Protein AF-A0A353PWU1-F1 (afdb_monomer_lite)

Foldseek 3Di:
DPPPDDDDDWDFDPPADDWDQPDVPRPDTDQDFPDPDDDDADPPGDDDTDRRTD

pLDDT: mean 92.58, std 10.29, range [49.09, 98.38]

Sequence (54 aa):
MLKNKLRILYKKNPHLNIPEYQTQGAAGADISAFLEDAITILPGDFQAIPTGLF

Structure (mmCIF, N/CA/C/O backbone):
data_AF-A0A353PWU1-F1
#
_entry.id   AF-A0A353PWU1-F1
#
loop_
_atom_site.group_PDB
_atom_site.id
_atom_site.type_symbol
_atom_site.label_atom_id
_atom_site.label_alt_id
_atom_site.label_comp_id
_atom_site.label_asym_id
_atom_site.label_entity_id
_atom_site.label_seq_id
_atom_site.pdbx_PDB_ins_code
_atom_site.Cartn_x
_atom_site.Cartn_y
_atom_site.Cartn_z
_atom_site.occupancy
_atom_site.B_iso_or_equiv
_atom_site.auth_seq_id
_atom_site.auth_comp_id
_atom_site.auth_asym_id
_atom_site.auth_atom_id
_atom_site.pdbx_PDB_model_num
ATOM 1 N N . MET A 1 1 ? -20.661 -1.438 27.363 1.00 49.12 1 MET A N 1
ATOM 2 C CA . MET A 1 1 ? -19.530 -1.821 26.491 1.00 49.12 1 MET A CA 1
ATOM 3 C C . MET A 1 1 ? -18.354 -0.924 26.853 1.00 49.12 1 MET A C 1
ATOM 5 O O . MET A 1 1 ? -18.449 0.276 26.614 1.00 49.12 1 MET A O 1
ATOM 9 N N . LEU A 1 2 ? -17.328 -1.439 27.541 1.00 49.09 2 LEU A N 1
ATOM 10 C CA . LEU A 1 2 ? -16.157 -0.628 27.898 1.00 49.09 2 LEU A CA 1
ATOM 11 C C . LEU A 1 2 ? -15.475 -0.157 26.608 1.00 49.09 2 LEU A C 1
ATOM 13 O O . LEU A 1 2 ? -14.902 -0.957 25.873 1.00 49.09 2 LEU A O 1
ATOM 17 N N . LYS A 1 3 ? -15.576 1.141 26.308 1.00 62.47 3 LYS A N 1
ATOM 18 C CA . LYS A 1 3 ? -14.793 1.768 25.242 1.00 62.47 3 LYS A CA 1
ATOM 19 C C . LYS A 1 3 ? -13.379 1.965 25.776 1.00 62.47 3 LYS A C 1
ATOM 21 O O . LYS A 1 3 ? -13.072 3.010 26.343 1.00 62.47 3 LYS A O 1
ATOM 26 N N . ASN A 1 4 ? -12.531 0.953 25.629 1.00 77.62 4 ASN A N 1
ATOM 27 C CA . ASN A 1 4 ? -11.105 1.128 25.870 1.00 77.62 4 ASN A CA 1
ATOM 28 C C . ASN A 1 4 ? -10.588 2.171 24.874 1.00 77.62 4 ASN A C 1
ATOM 30 O O . ASN A 1 4 ? -10.715 2.010 23.660 1.00 77.62 4 ASN A O 1
ATOM 34 N N . LYS A 1 5 ? -10.071 3.286 25.391 1.00 83.00 5 LYS A N 1
ATOM 35 C CA . LYS A 1 5 ? -9.567 4.385 24.571 1.00 83.00 5 LYS A CA 1
ATOM 36 C C . LYS A 1 5 ? -8.180 4.004 24.058 1.00 83.00 5 LYS A C 1
ATOM 38 O O . LYS A 1 5 ? -7.202 4.115 24.790 1.00 83.00 5 LYS A O 1
ATOM 43 N N . LEU A 1 6 ? -8.103 3.546 22.812 1.00 86.12 6 LEU A N 1
ATOM 44 C CA . LEU A 1 6 ? -6.840 3.279 22.128 1.00 86.12 6 LEU A CA 1
ATOM 45 C C . LEU A 1 6 ? -6.384 4.543 21.390 1.00 86.12 6 LEU A C 1
ATOM 47 O O . LEU A 1 6 ? -7.157 5.141 20.643 1.00 86.12 6 LEU A O 1
ATOM 51 N N . ARG A 1 7 ? -5.130 4.955 21.598 1.00 90.50 7 ARG A N 1
ATOM 52 C CA . ARG A 1 7 ? -4.490 6.036 20.840 1.00 90.50 7 ARG A CA 1
ATOM 53 C C . ARG A 1 7 ? -3.314 5.448 20.075 1.00 90.50 7 ARG A C 1
ATOM 55 O O . ARG A 1 7 ? -2.367 4.977 20.693 1.00 90.50 7 ARG A O 1
ATOM 62 N N . ILE A 1 8 ? -3.381 5.507 18.751 1.00 88.19 8 ILE A N 1
ATOM 63 C CA . ILE A 1 8 ? -2.282 5.117 17.868 1.00 88.19 8 ILE A CA 1
ATOM 64 C C . ILE A 1 8 ? -1.560 6.393 17.436 1.00 88.19 8 ILE A C 1
ATOM 66 O O . ILE A 1 8 ? -2.200 7.368 17.039 1.00 88.19 8 ILE A O 1
ATOM 70 N N . LEU A 1 9 ? -0.237 6.398 17.569 1.00 93.25 9 LEU A N 1
ATOM 71 C CA . LEU A 1 9 ? 0.635 7.461 17.078 1.00 93.25 9 LEU A CA 1
ATOM 72 C C . LEU A 1 9 ? 1.372 6.937 15.851 1.00 93.25 9 LEU A C 1
ATOM 74 O O . LEU A 1 9 ? 1.868 5.816 15.870 1.00 93.25 9 LEU A O 1
ATOM 78 N N . TYR A 1 10 ? 1.446 7.750 14.807 1.00 93.19 10 TYR A N 1
ATOM 79 C CA . TYR A 1 10 ? 2.159 7.426 13.578 1.00 93.19 10 TYR A CA 1
ATOM 80 C C . TYR A 1 10 ? 2.798 8.692 13.009 1.00 93.19 10 TYR A C 1
ATOM 82 O O . TYR A 1 10 ? 2.353 9.810 13.300 1.00 93.19 10 TYR A O 1
ATOM 90 N N . LYS A 1 11 ? 3.825 8.518 12.177 1.00 96.25 11 LYS A N 1
ATOM 91 C CA . LYS A 1 11 ? 4.415 9.588 11.377 1.00 96.25 11 LYS A CA 1
ATOM 92 C C . LYS A 1 11 ? 4.106 9.325 9.905 1.00 96.25 11 LYS A C 1
ATOM 94 O O . LYS A 1 11 ? 4.102 8.188 9.446 1.00 96.25 11 LYS A O 1
ATOM 99 N N . LYS A 1 12 ? 3.791 10.388 9.169 1.00 96.31 12 LYS A N 1
ATOM 100 C CA . LYS A 1 12 ? 3.437 10.301 7.751 1.00 96.31 12 LYS A CA 1
ATOM 101 C C . LYS A 1 12 ? 3.962 11.486 6.963 1.00 96.31 12 LYS A C 1
ATOM 103 O O . LYS A 1 12 ? 4.223 12.548 7.533 1.00 96.31 12 LYS A O 1
ATOM 108 N N . ASN A 1 13 ? 4.020 11.328 5.648 1.00 97.12 13 ASN A N 1
ATOM 109 C CA . ASN A 1 13 ? 4.092 12.457 4.737 1.00 97.12 13 ASN A CA 1
ATOM 110 C C . ASN A 1 13 ? 2.795 13.303 4.853 1.00 97.12 13 ASN A C 1
ATOM 112 O O . ASN A 1 13 ? 1.696 12.735 4.933 1.00 97.12 13 ASN A O 1
ATOM 116 N N . PRO A 1 14 ? 2.869 14.648 4.872 1.00 95.12 14 PRO A N 1
ATOM 117 C CA . PRO A 1 14 ? 1.690 15.514 4.950 1.00 95.12 14 PRO A CA 1
ATOM 118 C C . PRO A 1 14 ? 0.618 15.218 3.897 1.00 95.12 14 PRO A C 1
ATOM 120 O O . PRO A 1 14 ? -0.565 15.251 4.235 1.00 95.12 14 PRO A O 1
ATOM 123 N N . HIS A 1 15 ? 1.020 14.832 2.685 1.00 94.38 15 HIS A N 1
ATOM 124 C CA . HIS A 1 15 ? 0.115 14.556 1.565 1.00 94.38 15 HIS A CA 1
ATOM 125 C C . HIS A 1 15 ? -0.353 13.096 1.488 1.00 94.38 15 HIS A C 1
ATOM 127 O O . HIS A 1 15 ? -1.121 12.747 0.599 1.00 94.38 15 HIS A O 1
ATOM 133 N N . LEU A 1 16 ? 0.085 12.231 2.411 1.00 94.19 16 LEU A N 1
ATOM 134 C CA . LEU A 1 16 ? -0.394 10.852 2.458 1.00 94.19 16 LEU A CA 1
ATOM 135 C C . LEU A 1 16 ? -1.866 10.793 2.893 1.00 94.19 16 LEU A C 1
ATOM 137 O O . LEU A 1 16 ? -2.220 11.339 3.949 1.00 94.19 16 LEU A O 1
ATOM 141 N N . ASN A 1 17 ? -2.655 10.018 2.147 1.00 90.88 17 ASN A N 1
ATOM 142 C CA . ASN A 1 17 ? -3.968 9.520 2.552 1.00 90.88 17 ASN A CA 1
ATOM 143 C C . ASN A 1 17 ? -3.806 8.348 3.528 1.00 90.88 17 ASN A C 1
ATOM 145 O O . ASN A 1 17 ? -3.138 7.362 3.216 1.00 90.88 17 ASN A O 1
ATOM 149 N N . ILE A 1 18 ? -4.390 8.461 4.721 1.00 94.06 18 ILE A N 1
ATOM 150 C CA . ILE A 1 18 ? -4.276 7.416 5.741 1.00 94.06 18 ILE A CA 1
ATOM 151 C C . ILE A 1 18 ? -5.094 6.182 5.334 1.00 94.06 18 ILE A C 1
ATOM 153 O O . ILE A 1 18 ? -6.244 6.349 4.936 1.00 94.06 18 ILE A O 1
ATOM 157 N N . PRO A 1 19 ? -4.534 4.960 5.448 1.00 95.38 19 PRO A N 1
ATOM 158 C CA . PRO A 1 19 ? -5.273 3.724 5.219 1.00 95.38 19 PRO A CA 1
ATOM 159 C C . PRO A 1 19 ? -6.506 3.605 6.113 1.00 95.38 19 PRO A C 1
ATOM 161 O O . PRO A 1 19 ? -6.430 3.800 7.329 1.00 95.38 19 PRO A O 1
ATOM 164 N N . GLU A 1 20 ? -7.624 3.209 5.513 1.00 94.56 20 GLU A N 1
ATOM 165 C CA . GLU A 1 20 ? -8.889 2.992 6.208 1.00 94.56 20 GLU A CA 1
ATOM 166 C C . GLU A 1 20 ? -9.485 1.630 5.855 1.00 94.56 20 GLU A C 1
ATOM 168 O O . GLU A 1 20 ? -9.364 1.132 4.733 1.00 94.56 20 GLU A O 1
ATOM 173 N N . TYR A 1 21 ? -10.170 1.041 6.832 1.00 95.94 21 TYR A N 1
ATOM 174 C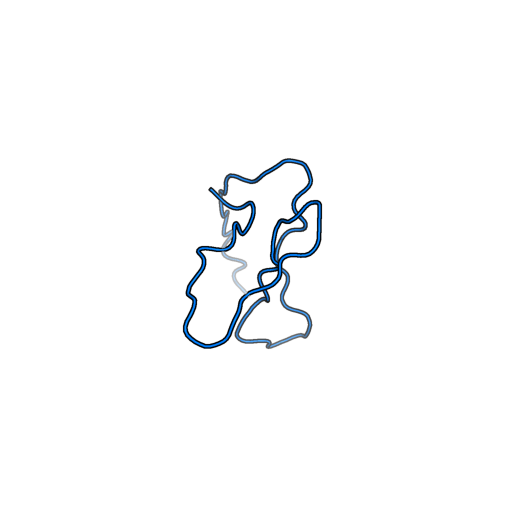 CA . TYR A 1 21 ? -10.980 -0.153 6.638 1.00 95.94 21 TYR A CA 1
ATOM 175 C C . TYR A 1 21 ? -12.252 0.228 5.880 1.00 95.94 21 TYR A C 1
ATOM 177 O O . TYR A 1 21 ? -13.101 0.942 6.409 1.00 95.94 21 TYR A O 1
ATOM 185 N N . GLN A 1 22 ? -12.386 -0.259 4.649 1.00 95.88 22 GLN A N 1
ATOM 186 C CA . GLN A 1 22 ? -13.435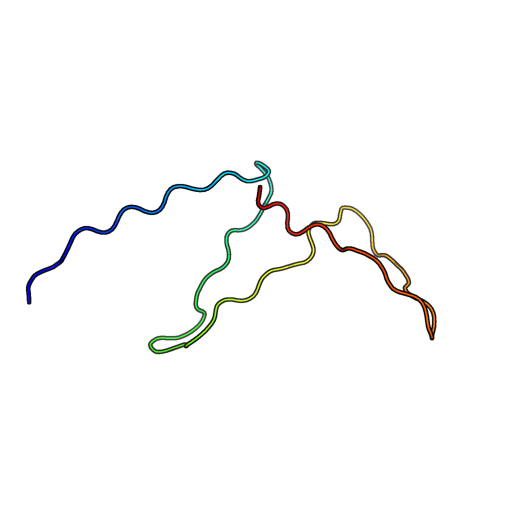 0.197 3.730 1.00 95.88 22 GLN A CA 1
ATOM 187 C C . GLN A 1 22 ? -14.848 -0.273 4.109 1.00 95.88 22 GLN A C 1
ATOM 189 O O . GLN A 1 22 ? -15.837 0.346 3.724 1.00 95.88 22 GLN A O 1
ATOM 194 N N . THR A 1 23 ? -14.968 -1.362 4.874 1.00 96.44 23 THR A N 1
ATOM 195 C CA . THR A 1 23 ? -16.259 -1.897 5.322 1.00 96.44 23 THR A CA 1
ATOM 196 C C . THR A 1 23 ? -16.238 -2.246 6.802 1.00 96.44 23 THR A C 1
ATOM 198 O O . THR A 1 23 ? -15.197 -2.555 7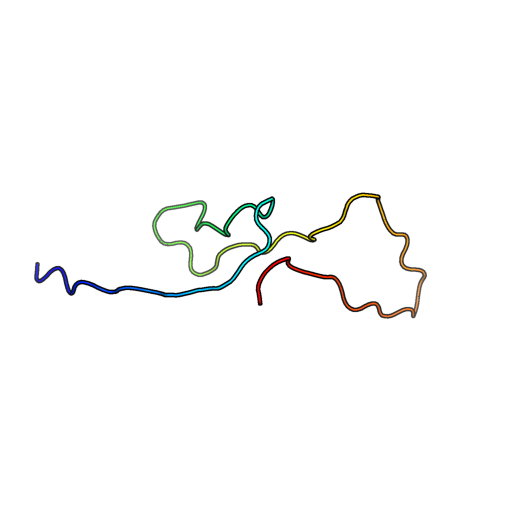.389 1.00 96.44 23 THR A O 1
ATOM 201 N N . GLN A 1 24 ? -17.421 -2.270 7.417 1.00 96.44 24 GLN A N 1
ATOM 202 C CA . GLN A 1 24 ? -17.567 -2.796 8.768 1.00 96.44 24 GLN A CA 1
ATOM 203 C C . GLN A 1 24 ? -17.149 -4.274 8.796 1.00 96.44 24 GLN A C 1
ATOM 205 O O . GLN A 1 24 ? -17.634 -5.080 8.007 1.00 96.44 24 GLN A O 1
ATOM 210 N N . GLY A 1 25 ? -16.245 -4.623 9.712 1.00 95.19 25 GLY A N 1
ATOM 211 C CA . GLY A 1 25 ? -15.725 -5.986 9.850 1.00 95.19 25 GLY A CA 1
ATOM 212 C C . GLY A 1 25 ? -14.578 -6.338 8.899 1.00 95.19 25 GLY A C 1
ATOM 213 O O . GLY A 1 25 ? -14.146 -7.488 8.902 1.00 95.19 25 GLY A O 1
ATOM 214 N N . ALA A 1 26 ? -14.064 -5.385 8.112 1.00 97.25 26 ALA A N 1
ATOM 215 C CA . ALA A 1 26 ? -12.858 -5.614 7.324 1.00 97.25 26 ALA A CA 1
ATOM 216 C C . ALA A 1 26 ? -11.665 -5.970 8.231 1.00 97.25 26 ALA A C 1
ATOM 218 O O . ALA A 1 26 ? -11.453 -5.359 9.278 1.00 97.25 26 ALA A O 1
ATOM 219 N N . ALA A 1 27 ? -10.891 -6.973 7.809 1.00 97.06 27 ALA A N 1
ATOM 220 C CA . ALA A 1 27 ? -9.747 -7.490 8.559 1.00 97.06 27 ALA A CA 1
ATOM 221 C C . ALA A 1 27 ? -8.426 -6.766 8.241 1.00 97.06 27 ALA A C 1
A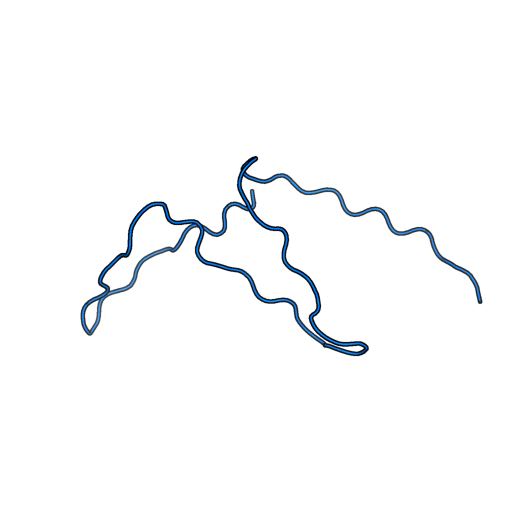TOM 223 O O . ALA A 1 27 ? -7.478 -6.867 9.016 1.00 97.06 27 ALA A O 1
ATOM 224 N N . GLY A 1 28 ? -8.362 -6.029 7.127 1.00 94.50 28 GLY A N 1
ATOM 225 C CA . GLY A 1 28 ? -7.197 -5.250 6.705 1.00 94.50 28 GLY A CA 1
ATOM 226 C C . GLY A 1 28 ? -7.588 -3.895 6.115 1.00 94.50 28 GLY A C 1
ATOM 227 O O . GLY A 1 28 ? -8.742 -3.685 5.737 1.00 94.50 28 GLY A O 1
ATOM 228 N N . ALA A 1 29 ? -6.612 -2.992 6.057 1.00 95.81 29 ALA A N 1
ATOM 229 C CA . ALA A 1 29 ? -6.713 -1.700 5.391 1.00 95.81 29 ALA A CA 1
ATOM 230 C C . ALA A 1 29 ? -5.661 -1.628 4.282 1.00 95.81 29 ALA A C 1
ATOM 232 O O . ALA A 1 29 ? -4.525 -2.073 4.470 1.00 95.81 29 ALA A O 1
ATOM 233 N N . ASP A 1 30 ? -6.038 -1.055 3.147 1.00 96.25 30 ASP A N 1
ATOM 234 C CA . ASP A 1 30 ? -5.166 -0.980 1.981 1.00 96.25 30 ASP A CA 1
ATOM 235 C C . ASP A 1 30 ? -4.157 0.165 2.119 1.00 96.25 30 ASP A C 1
ATOM 237 O O . ASP A 1 30 ? -4.512 1.302 2.438 1.00 96.25 30 ASP A O 1
ATOM 241 N N . ILE A 1 31 ? -2.883 -0.124 1.846 1.00 95.50 31 ILE A N 1
ATOM 242 C CA . ILE A 1 31 ? -1.827 0.887 1.743 1.00 95.50 31 ILE A CA 1
ATOM 243 C C . ILE A 1 31 ? -1.615 1.206 0.268 1.00 95.50 31 ILE A C 1
ATOM 245 O O . ILE A 1 31 ? -1.391 0.316 -0.549 1.00 95.50 31 ILE A O 1
ATOM 249 N N . SER A 1 32 ? -1.659 2.493 -0.063 1.00 94.69 32 SER A N 1
ATOM 250 C CA . SER A 1 32 ? -1.410 2.975 -1.421 1.00 94.69 32 SER A CA 1
ATOM 251 C C . SER A 1 32 ? 0.071 3.283 -1.646 1.00 94.69 32 SER A C 1
ATOM 253 O O . SER A 1 32 ? 0.785 3.681 -0.723 1.00 94.69 32 SER A O 1
ATOM 255 N N . ALA A 1 33 ? 0.521 3.142 -2.892 1.00 96.56 33 ALA A N 1
ATOM 256 C CA . ALA A 1 33 ? 1.821 3.639 -3.322 1.00 96.56 33 ALA A CA 1
ATOM 257 C C . ALA A 1 33 ? 1.848 5.174 -3.229 1.00 96.56 33 ALA A C 1
ATOM 259 O O . ALA A 1 33 ? 0.987 5.849 -3.792 1.00 96.56 33 ALA A O 1
ATOM 260 N N . PHE A 1 34 ? 2.829 5.730 -2.520 1.00 97.25 34 PHE A N 1
ATOM 261 C CA . PHE A 1 34 ? 3.010 7.171 -2.370 1.00 97.25 34 PHE A CA 1
ATOM 262 C C . PHE A 1 34 ? 3.970 7.686 -3.448 1.00 97.25 34 PHE A C 1
ATOM 264 O O . PHE A 1 34 ? 5.170 7.821 -3.212 1.00 97.25 34 PHE A O 1
ATOM 271 N N . LEU A 1 35 ? 3.436 7.910 -4.648 1.00 96.12 35 LEU A N 1
ATOM 272 C CA . LEU A 1 35 ? 4.190 8.288 -5.844 1.00 96.12 35 LEU A CA 1
ATOM 273 C C . LEU A 1 35 ? 3.633 9.588 -6.440 1.00 96.12 35 LEU A C 1
ATOM 275 O O . LEU A 1 35 ? 2.421 9.795 -6.427 1.00 96.12 35 LEU A O 1
ATOM 279 N N . GLU A 1 36 ? 4.511 10.442 -6.966 1.00 94.69 36 GLU A N 1
ATOM 280 C CA . GLU A 1 36 ? 4.111 11.630 -7.740 1.00 94.69 36 GLU A CA 1
ATOM 281 C C . GLU A 1 36 ? 3.787 11.250 -9.192 1.00 94.69 36 GLU A C 1
ATOM 283 O O . GLU A 1 36 ? 2.762 11.666 -9.725 1.00 94.69 36 GLU A O 1
ATOM 288 N N . ASP A 1 37 ? 4.608 10.374 -9.778 1.00 96.62 37 ASP A N 1
ATOM 289 C CA . ASP A 1 37 ? 4.469 9.864 -11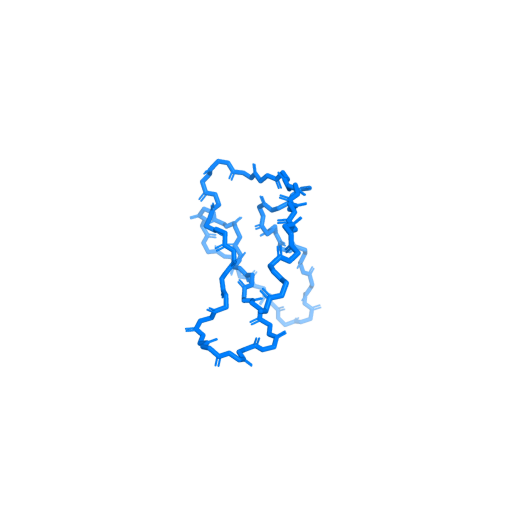.140 1.00 96.62 37 ASP A CA 1
ATOM 290 C C . ASP A 1 37 ? 4.342 8.335 -11.163 1.00 96.62 37 ASP A C 1
ATOM 292 O O . ASP A 1 37 ? 4.777 7.625 -10.251 1.00 96.62 37 ASP A O 1
ATOM 296 N N . ALA A 1 38 ? 3.763 7.806 -12.243 1.00 96.38 38 ALA A N 1
ATOM 297 C CA . ALA A 1 38 ? 3.687 6.367 -12.453 1.00 96.38 38 ALA A CA 1
ATOM 298 C C . ALA A 1 38 ? 5.087 5.760 -12.636 1.00 96.38 38 ALA A C 1
ATOM 300 O O . ALA A 1 38 ? 5.955 6.328 -13.297 1.00 96.38 38 ALA A O 1
ATOM 301 N N . ILE A 1 39 ? 5.276 4.552 -12.108 1.00 97.06 39 ILE A N 1
ATOM 302 C CA . ILE A 1 39 ? 6.503 3.775 -12.291 1.00 97.06 39 ILE A CA 1
ATOM 303 C C . ILE A 1 39 ? 6.220 2.539 -13.143 1.00 97.06 39 ILE A C 1
ATOM 305 O O . ILE A 1 39 ? 5.142 1.950 -13.068 1.00 97.06 39 ILE A O 1
ATOM 309 N N . THR A 1 40 ? 7.204 2.127 -13.938 1.00 97.56 40 THR A N 1
ATOM 310 C CA . THR A 1 40 ? 7.173 0.852 -14.666 1.00 97.56 40 THR A CA 1
ATOM 311 C C . THR A 1 40 ? 8.091 -0.137 -13.958 1.00 97.56 40 THR A C 1
ATOM 313 O O . THR A 1 40 ? 9.249 0.182 -13.712 1.00 97.56 40 THR A O 1
ATOM 316 N N . ILE A 1 41 ? 7.582 -1.328 -13.642 1.00 97.69 41 ILE A N 1
ATOM 317 C CA . ILE A 1 41 ? 8.364 -2.443 -13.091 1.00 97.69 41 ILE A CA 1
ATOM 318 C C . ILE A 1 41 ? 8.392 -3.530 -14.165 1.00 97.69 41 ILE A C 1
ATOM 320 O O . ILE A 1 41 ? 7.334 -4.016 -14.571 1.00 97.69 41 ILE A O 1
ATOM 324 N N . LEU A 1 42 ? 9.579 -3.862 -14.675 1.00 98.38 42 LEU A N 1
ATOM 325 C CA . LEU A 1 42 ? 9.723 -4.848 -15.744 1.00 98.38 42 LEU A CA 1
ATOM 326 C C . LEU A 1 42 ? 9.683 -6.281 -15.183 1.00 98.38 42 LEU A C 1
ATOM 328 O O . LEU A 1 42 ? 9.859 -6.492 -13.981 1.00 98.38 42 LEU A O 1
ATOM 332 N N . PRO A 1 43 ? 9.445 -7.299 -16.029 1.00 98.38 43 PRO A N 1
ATOM 333 C CA . PRO A 1 43 ? 9.458 -8.686 -15.584 1.00 98.38 43 PRO A CA 1
ATOM 334 C C . PRO A 1 43 ? 10.789 -9.071 -14.924 1.00 98.38 43 PRO A C 1
ATOM 336 O O . PRO A 1 43 ? 11.844 -8.975 -15.543 1.00 98.38 43 PRO A O 1
ATOM 339 N N . GLY A 1 44 ? 10.718 -9.555 -13.683 1.00 97.88 44 GLY A N 1
ATOM 340 C CA . GLY A 1 44 ? 11.883 -9.967 -12.892 1.00 97.88 44 GLY A CA 1
ATOM 341 C C . GLY A 1 44 ? 12.472 -8.871 -12.001 1.00 97.88 44 GLY A C 1
ATOM 342 O O . GLY A 1 44 ? 13.260 -9.196 -11.113 1.00 97.88 44 GLY A O 1
ATOM 343 N N . ASP A 1 45 ? 12.057 -7.615 -12.175 1.00 98.25 45 ASP A N 1
ATOM 344 C CA . ASP A 1 45 ? 12.507 -6.513 -11.330 1.00 98.25 45 ASP A CA 1
ATOM 345 C C . ASP A 1 45 ? 11.747 -6.477 -9.999 1.00 98.25 45 ASP A C 1
ATOM 347 O O . ASP A 1 45 ? 10.564 -6.816 -9.904 1.00 98.25 45 ASP A O 1
ATOM 351 N N . PHE A 1 46 ? 12.431 -5.995 -8.963 1.00 97.38 46 PHE A N 1
ATOM 352 C CA . PHE A 1 46 ? 11.846 -5.703 -7.660 1.00 97.38 46 PHE A CA 1
ATOM 353 C C . PHE A 1 46 ? 12.180 -4.271 -7.268 1.00 97.38 46 PHE A C 1
ATOM 355 O O . PHE A 1 46 ? 13.337 -3.860 -7.314 1.00 97.38 46 PHE A O 1
ATOM 362 N N . GLN A 1 47 ? 11.166 -3.529 -6.827 1.00 97.19 47 GLN A N 1
ATOM 363 C CA . GLN A 1 47 ? 11.323 -2.153 -6.378 1.00 97.19 47 GLN A CA 1
ATOM 364 C C . GLN A 1 47 ? 10.641 -1.965 -5.025 1.00 97.19 47 GLN A C 1
ATOM 366 O O . GLN A 1 47 ? 9.488 -2.351 -4.832 1.00 97.19 47 GLN A O 1
ATOM 371 N N . ALA A 1 48 ? 11.346 -1.332 -4.088 1.00 96.94 48 ALA A N 1
ATOM 372 C CA . ALA A 1 48 ? 10.735 -0.868 -2.852 1.00 96.94 48 A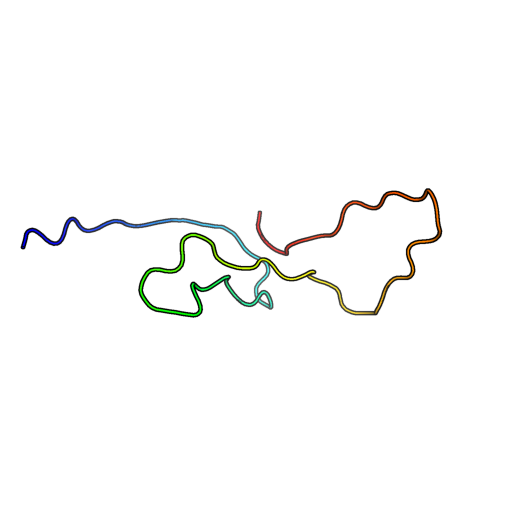LA A CA 1
ATOM 373 C C . ALA A 1 48 ? 9.853 0.347 -3.162 1.00 96.94 48 ALA A C 1
ATOM 375 O O . ALA A 1 48 ? 10.351 1.360 -3.662 1.00 96.94 48 ALA A O 1
ATOM 376 N N . ILE A 1 49 ? 8.554 0.229 -2.878 1.00 97.25 49 ILE A N 1
ATOM 377 C CA . ILE A 1 49 ? 7.573 1.289 -3.120 1.00 97.25 49 ILE A CA 1
ATOM 378 C C . ILE A 1 49 ? 7.346 2.072 -1.827 1.00 97.25 49 ILE A C 1
ATOM 380 O O . ILE A 1 49 ? 6.989 1.468 -0.811 1.00 97.25 49 ILE A O 1
ATOM 384 N N . PRO A 1 50 ? 7.538 3.402 -1.831 1.00 96.25 50 PRO A N 1
ATOM 385 C CA . PRO A 1 50 ? 7.244 4.215 -0.663 1.00 96.25 50 PRO A CA 1
ATOM 386 C C . PRO A 1 50 ? 5.745 4.181 -0.353 1.00 96.25 50 PRO A C 1
ATOM 388 O O . PRO A 1 50 ? 4.904 4.323 -1.237 1.00 96.25 50 PRO A O 1
ATOM 391 N N . THR A 1 51 ? 5.411 4.035 0.925 1.00 96.62 51 THR A N 1
ATOM 392 C CA . THR A 1 51 ? 4.026 4.061 1.428 1.00 96.62 51 THR A CA 1
ATOM 393 C C . THR A 1 51 ? 3.635 5.427 1.992 1.00 96.62 51 THR A C 1
ATOM 395 O O . THR A 1 51 ? 2.478 5.658 2.314 1.00 96.62 51 THR A O 1
ATOM 398 N N . GLY A 1 52 ? 4.610 6.327 2.176 1.00 96.75 52 GLY A N 1
ATOM 399 C CA . GLY A 1 52 ? 4.432 7.620 2.842 1.00 96.75 52 GLY A CA 1
ATOM 400 C C . GLY A 1 52 ? 4.274 7.542 4.369 1.00 96.75 52 GLY A C 1
ATOM 401 O O . GLY A 1 52 ? 4.110 8.589 4.999 1.00 96.75 52 GLY A O 1
ATOM 402 N N . LEU A 1 53 ? 4.307 6.343 4.963 1.00 95.69 53 LEU A N 1
ATOM 403 C CA . LEU A 1 53 ? 4.317 6.101 6.413 1.00 95.69 53 LEU A CA 1
ATOM 404 C C . LEU A 1 53 ? 5.769 5.921 6.896 1.00 95.69 53 LEU A C 1
ATOM 406 O O . LEU A 1 53 ? 6.561 5.290 6.195 1.00 95.69 53 LEU A O 1
ATOM 410 N N . PHE A 1 54 ? 6.114 6.465 8.071 1.00 90.56 54 PHE A N 1
ATOM 411 C CA . PHE A 1 54 ? 7.473 6.449 8.643 1.00 90.56 54 PHE A CA 1
ATOM 412 C C . PHE A 1 54 ? 7.496 6.004 10.106 1.00 90.56 54 PHE A C 1
ATOM 414 O O . PHE A 1 54 ? 6.530 6.329 10.838 1.00 90.56 54 PHE A O 1
#

Secondary structure (DSSP, 8-state):
-----------B-TTPPPP---STT-S--PPPP--SS-----TT---PPP-SB-

Radius of gyration: 15.67 Å; chains: 1; bounding box: 32×26×44 Å